Protein AF-A0A8B6HC87-F1 (afdb_monomer_lite)

Organism: Mytilus galloprovincialis (NCBI:txid29158)

Radius of gyration: 16.27 Å; chains: 1; bounding box: 41×42×32 Å

Foldseek 3Di:
DDDDDDPPDPPPDDDAQEDEDEPPDDPVVNVVVLVCVLVVVHLYYHYDPVNLVPDQRQAAAEDEAADDQPDPVRLVSRRVNHNNVVDHHYYYYDDDPPPPDPPDD

Secondary structure (DSSP, 8-state):
-------SS---PPP--EEEE-TTS-HHHHHHHHHHHHTTS--EEEE-GGGTTT---TT--EEEESS--SSHHHHHHHHTTTTTTSS--EEEEPPPTT-------

pLDDT: mean 82.3, std 18.92, range [28.78, 97.62]

Sequence (105 aa):
MLHLKELGGKKQYNYWDAESYHAGLSAAARKRVQNAFMSGRLRVVVATVAFGMGLDKSNVRGVIHYNMPKSFESYVQEIGRAGRDGKPSHCHVFLDSELNTFHIE

InterPro domains:
  IPR001650 Helicase, C-terminal domain-like [PF00271] (13-86)
  IPR001650 Helicase, C-terminal domain-like [PS51194] (1-105)
  IPR001650 Helicase, C-terminal domain-like [SM00490] (5-86)
  IPR027417 P-loop containing nucleoside triphosphate hydrolase [G3DSA:3.40.50.300] (2-104)
  IPR027417 P-loop containing nucleoside triphosphate hydrolase [SSF52540] (13-98)

Structure (mmCIF, N/CA/C/O backbone):
data_AF-A0A8B6HC87-F1
#
_entry.id   AF-A0A8B6HC87-F1
#
loop_
_atom_site.group_PDB
_atom_site.id
_atom_site.type_symbol
_atom_site.label_atom_id
_atom_site.label_alt_id
_atom_site.label_comp_id
_atom_site.label_asym_id
_atom_site.label_entity_id
_atom_site.label_seq_id
_atom_site.pdbx_PDB_ins_code
_atom_site.Cartn_x
_atom_site.Cartn_y
_atom_site.Cartn_z
_atom_site.occupancy
_atom_site.B_iso_or_equiv
_atom_site.auth_seq_id
_atom_site.auth_comp_id
_atom_site.auth_asym_id
_atom_site.auth_atom_id
_atom_site.pdbx_PDB_model_num
ATOM 1 N N . MET A 1 1 ? 4.496 -21.801 -10.281 1.00 33.72 1 MET A N 1
ATOM 2 C CA . MET A 1 1 ? 3.228 -22.523 -10.051 1.00 33.72 1 MET A CA 1
ATOM 3 C C . MET A 1 1 ? 3.408 -23.301 -8.756 1.00 33.72 1 MET A C 1
ATOM 5 O O . MET A 1 1 ? 4.070 -24.328 -8.767 1.00 33.72 1 MET A O 1
ATOM 9 N N . LEU A 1 2 ? 2.998 -22.730 -7.620 1.00 28.78 2 LEU A N 1
ATOM 10 C CA . LEU A 1 2 ? 3.161 -23.393 -6.322 1.00 28.78 2 LEU A CA 1
ATOM 11 C C . LEU A 1 2 ? 2.195 -24.581 -6.257 1.00 28.78 2 LEU A C 1
ATOM 13 O O . LEU A 1 2 ? 1.004 -24.429 -6.521 1.00 28.78 2 LEU A O 1
ATOM 17 N N . HIS A 1 3 ? 2.740 -25.758 -5.964 1.00 32.66 3 HIS A N 1
ATOM 18 C CA . HIS A 1 3 ? 2.011 -27.016 -5.855 1.00 32.66 3 HIS A CA 1
ATOM 19 C C . HIS A 1 3 ? 1.124 -26.970 -4.600 1.00 32.66 3 HIS A C 1
ATOM 21 O O . HIS A 1 3 ? 1.613 -27.094 -3.478 1.00 32.66 3 HIS A O 1
ATOM 27 N N . LEU A 1 4 ? -0.181 -26.763 -4.777 1.00 43.25 4 LEU A N 1
ATOM 28 C CA . LEU A 1 4 ? -1.163 -26.904 -3.705 1.00 43.25 4 LEU A CA 1
ATOM 29 C C . LEU A 1 4 ? -1.524 -28.387 -3.582 1.00 43.25 4 LEU A C 1
ATOM 31 O O . LEU A 1 4 ? -2.224 -28.927 -4.434 1.00 43.25 4 LEU A O 1
ATOM 35 N N . LYS A 1 5 ? -1.045 -29.051 -2.523 1.00 44.12 5 LYS A N 1
ATOM 36 C CA . LYS A 1 5 ? -1.618 -30.333 -2.092 1.00 44.12 5 LYS A CA 1
ATOM 37 C C . LYS A 1 5 ? -3.054 -30.080 -1.629 1.00 44.12 5 LYS A C 1
ATOM 39 O O . LYS A 1 5 ? -3.286 -29.265 -0.736 1.00 44.12 5 LYS A O 1
ATOM 44 N N . GLU A 1 6 ? -4.001 -30.763 -2.263 1.00 50.53 6 GLU A N 1
ATOM 45 C CA . GLU A 1 6 ? -5.428 -30.684 -1.964 1.00 50.53 6 GLU A CA 1
ATOM 46 C C . GLU A 1 6 ? -5.713 -31.172 -0.537 1.00 50.53 6 GLU A C 1
ATOM 48 O O . GLU A 1 6 ? -5.652 -32.360 -0.230 1.00 50.53 6 GLU A O 1
ATOM 53 N N . LEU A 1 7 ? -6.044 -30.234 0.352 1.00 54.53 7 LEU A N 1
ATOM 54 C CA . LEU A 1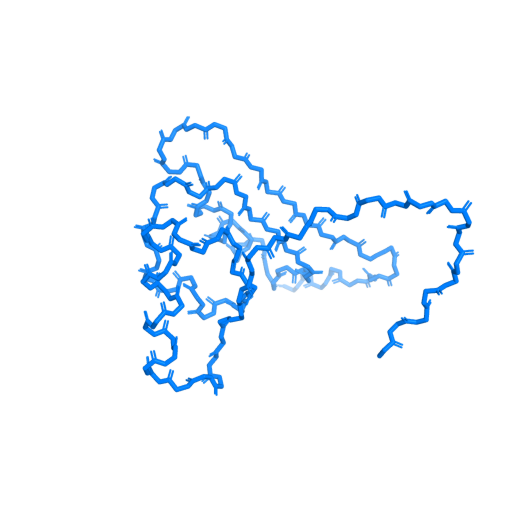 7 ? -6.734 -30.528 1.604 1.00 54.53 7 LEU A CA 1
ATOM 55 C C . LEU A 1 7 ? -8.236 -30.561 1.293 1.00 54.53 7 LEU A C 1
ATOM 57 O O . LEU A 1 7 ? -8.827 -29.531 0.965 1.00 54.53 7 LEU A O 1
ATOM 61 N N . GLY A 1 8 ? -8.826 -31.758 1.351 1.00 50.59 8 GLY A N 1
ATOM 62 C CA . GLY A 1 8 ? -10.198 -32.082 0.946 1.00 50.59 8 GLY A CA 1
ATOM 63 C C . GLY A 1 8 ? -11.302 -31.399 1.758 1.00 50.59 8 GLY A C 1
ATOM 64 O O . GLY A 1 8 ? -11.972 -32.023 2.573 1.00 50.59 8 GLY A O 1
ATOM 65 N N . GLY A 1 9 ? -11.547 -30.124 1.473 1.00 52.03 9 GLY A N 1
ATOM 66 C CA . GLY A 1 9 ? -12.753 -29.406 1.865 1.00 52.03 9 GLY A CA 1
ATOM 67 C C . GLY A 1 9 ? -13.062 -28.337 0.826 1.00 52.03 9 GLY A C 1
ATOM 68 O O . GLY A 1 9 ? -12.162 -27.613 0.405 1.00 52.03 9 GLY A O 1
ATOM 69 N N . LYS A 1 10 ? -14.324 -28.220 0.392 1.00 52.41 10 LYS A N 1
ATOM 70 C CA . LYS A 1 10 ? -14.772 -27.133 -0.496 1.00 52.41 10 LYS A CA 1
ATOM 71 C C . LYS A 1 10 ? -14.634 -25.792 0.240 1.00 52.41 10 LYS A C 1
ATOM 73 O O . LYS A 1 10 ? -15.594 -25.305 0.829 1.00 52.41 10 LYS A O 1
ATOM 78 N N . LYS A 1 11 ? -13.439 -25.196 0.238 1.00 61.84 11 LYS A N 1
ATOM 79 C CA . LYS A 1 11 ? -13.241 -23.809 0.664 1.00 61.84 11 LYS A CA 1
ATOM 80 C C . LYS A 1 11 ? -13.900 -22.921 -0.388 1.00 61.84 11 LYS A C 1
ATOM 82 O O . LYS A 1 11 ? -13.437 -22.857 -1.522 1.00 61.84 11 LYS A O 1
ATOM 87 N N . GLN A 1 12 ? -15.006 -22.270 -0.031 1.00 60.75 12 GLN A N 1
ATOM 88 C CA . GLN A 1 12 ? -15.515 -21.158 -0.828 1.00 60.75 12 GLN A CA 1
ATOM 89 C C . GLN A 1 12 ? -14.505 -20.018 -0.711 1.00 60.75 12 GLN A C 1
ATOM 91 O O . GLN A 1 12 ? -14.355 -19.413 0.350 1.00 60.75 12 GLN A O 1
ATOM 96 N N . TYR A 1 13 ? -13.761 -19.772 -1.782 1.00 60.03 13 TYR A N 1
ATOM 97 C CA . TYR A 1 13 ? -12.868 -18.628 -1.858 1.00 60.03 13 TYR A CA 1
ATOM 98 C C . TYR A 1 13 ? -13.683 -17.408 -2.274 1.00 60.03 13 TYR A C 1
ATOM 100 O O . TYR A 1 13 ? -14.297 -17.401 -3.339 1.00 60.03 13 TYR A O 1
ATOM 108 N N . ASN A 1 14 ? -13.669 -16.364 -1.448 1.00 64.38 14 ASN A N 1
ATOM 109 C CA . ASN A 1 14 ? -14.152 -15.057 -1.872 1.00 64.38 14 ASN A CA 1
ATOM 110 C C . ASN A 1 14 ? -13.158 -14.499 -2.893 1.00 64.38 14 ASN A C 1
ATOM 112 O O . ASN A 1 14 ? -11.989 -14.289 -2.560 1.00 64.38 14 ASN A O 1
ATOM 116 N N . TYR A 1 15 ? -13.608 -14.290 -4.130 1.00 74.75 15 TYR A N 1
ATOM 117 C CA . TYR A 1 15 ? -12.796 -13.620 -5.138 1.00 74.75 15 TYR A CA 1
ATOM 118 C C . TYR A 1 15 ? -12.744 -12.125 -4.818 1.00 74.75 15 TYR A C 1
ATOM 120 O O . TYR A 1 15 ? -13.776 -11.495 -4.581 1.00 74.75 15 TYR A O 1
ATOM 128 N N . TRP A 1 16 ? -11.537 -11.569 -4.775 1.00 82.88 16 TRP A N 1
ATOM 129 C CA . TRP A 1 16 ? -11.315 -10.144 -4.565 1.00 82.88 16 TRP A CA 1
ATOM 130 C C . TRP A 1 16 ? -10.845 -9.523 -5.871 1.00 82.88 16 TRP A C 1
ATOM 132 O O . TRP A 1 16 ? -9.884 -10.011 -6.464 1.00 82.88 16 TRP A O 1
ATOM 142 N N . ASP A 1 17 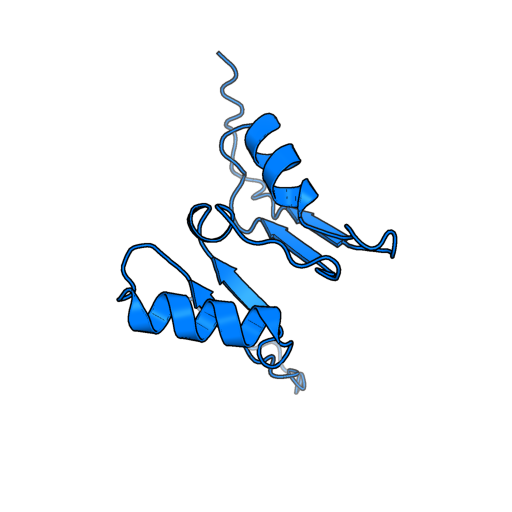? -11.474 -8.419 -6.277 1.00 87.75 17 ASP A N 1
ATOM 143 C CA . ASP A 1 17 ? -10.990 -7.622 -7.401 1.00 87.75 17 ASP A CA 1
ATOM 144 C C . ASP A 1 17 ? -9.623 -7.0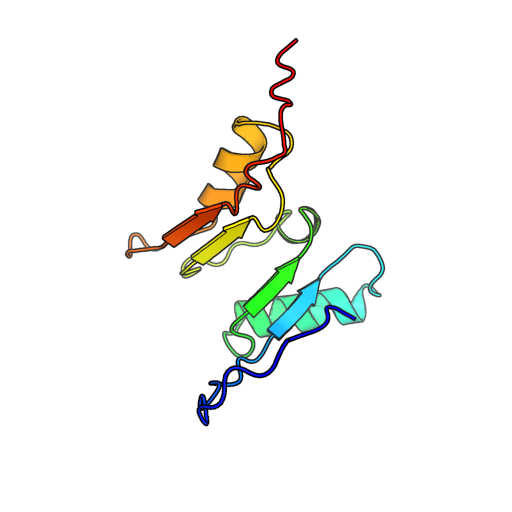25 -7.047 1.00 87.75 17 ASP A C 1
ATOM 146 O O . ASP A 1 17 ? -9.501 -6.176 -6.150 1.00 87.75 17 ASP A O 1
ATOM 150 N N . ALA A 1 18 ? -8.598 -7.511 -7.747 1.00 93.81 18 ALA A N 1
ATOM 151 C CA . ALA A 1 18 ? -7.202 -7.169 -7.534 1.00 93.81 18 ALA A CA 1
ATOM 152 C C . ALA A 1 18 ? -6.488 -6.922 -8.868 1.00 93.81 18 ALA A C 1
ATOM 154 O O . ALA A 1 18 ? -6.658 -7.681 -9.819 1.00 93.81 18 ALA A O 1
ATOM 155 N N . GLU A 1 19 ? -5.643 -5.893 -8.925 1.00 96.00 19 GLU A N 1
ATOM 156 C CA . GLU A 1 19 ? -4.787 -5.625 -10.086 1.00 96.00 19 GLU A CA 1
ATOM 157 C C . GLU A 1 19 ? -3.354 -5.293 -9.665 1.00 96.00 19 GLU A C 1
ATOM 159 O O . GLU A 1 19 ? -3.109 -4.833 -8.546 1.00 96.00 19 GLU A O 1
ATOM 164 N N . SER A 1 20 ? -2.395 -5.517 -10.567 1.00 95.19 20 SER A N 1
ATOM 165 C CA . SER A 1 20 ? -0.991 -5.197 -10.322 1.00 95.19 20 SER A CA 1
ATOM 166 C C . SER A 1 20 ? -0.658 -3.737 -10.652 1.00 95.19 20 SER A C 1
ATOM 168 O O . SER A 1 20 ? -1.248 -3.123 -11.542 1.00 95.19 20 SER A O 1
ATOM 170 N N . TYR A 1 21 ? 0.333 -3.174 -9.956 1.00 94.12 21 TYR A N 1
ATOM 171 C CA . TYR A 1 21 ? 0.923 -1.875 -10.278 1.00 94.12 21 TYR A CA 1
ATOM 172 C C . TYR A 1 21 ? 2.450 -1.908 -10.125 1.00 94.12 21 TYR A C 1
ATOM 174 O O . TYR A 1 21 ? 2.997 -2.047 -9.030 1.00 94.12 21 TYR A O 1
ATOM 182 N N . HIS A 1 22 ? 3.170 -1.739 -11.231 1.00 93.12 22 HIS A N 1
ATOM 183 C CA . HIS A 1 22 ? 4.634 -1.713 -11.250 1.00 93.12 22 HIS A CA 1
ATOM 184 C C . HIS A 1 22 ? 5.158 -0.908 -12.448 1.00 93.12 22 HIS A C 1
ATOM 186 O O . HIS A 1 22 ? 4.406 -0.549 -13.354 1.00 93.12 22 HIS A O 1
ATOM 192 N N . ALA A 1 23 ? 6.464 -0.626 -12.457 1.00 89.31 23 ALA A N 1
ATOM 193 C CA . ALA A 1 23 ? 7.113 0.204 -13.477 1.00 89.31 23 ALA A CA 1
ATOM 194 C C . ALA A 1 23 ? 7.053 -0.377 -14.904 1.00 89.31 23 ALA A C 1
ATOM 196 O O . ALA A 1 23 ? 7.172 0.369 -15.868 1.00 89.31 23 ALA A O 1
ATOM 197 N N . GLY A 1 24 ? 6.826 -1.688 -15.040 1.00 92.25 24 GLY A N 1
ATOM 198 C CA . GLY A 1 24 ? 6.674 -2.359 -16.337 1.00 92.25 24 GLY A CA 1
ATOM 199 C C . GLY A 1 24 ? 5.331 -2.107 -17.033 1.00 92.25 24 GLY A C 1
ATOM 200 O O . GLY A 1 24 ? 5.164 -2.490 -18.186 1.00 92.25 24 GLY A O 1
ATOM 201 N N . LEU A 1 25 ? 4.364 -1.475 -16.360 1.00 93.38 25 LEU A N 1
ATOM 202 C CA . LEU A 1 25 ? 3.085 -1.109 -16.964 1.00 93.38 25 LEU A CA 1
ATOM 203 C C . LEU A 1 25 ? 3.191 0.200 -17.753 1.00 93.38 25 LEU A C 1
ATOM 205 O O . LEU A 1 25 ? 3.835 1.165 -17.324 1.00 93.38 25 LEU A O 1
ATOM 209 N N . SER A 1 26 ? 2.453 0.278 -18.865 1.00 96.19 26 SER A N 1
ATOM 210 C CA . SER A 1 26 ? 2.297 1.529 -19.612 1.00 96.19 26 SER A CA 1
ATOM 211 C C . SER A 1 26 ? 1.727 2.637 -18.717 1.00 96.19 26 SER A C 1
ATOM 213 O O . SER A 1 26 ? 1.007 2.379 -17.747 1.00 96.19 26 SER A O 1
ATOM 215 N N . ALA A 1 27 ? 2.017 3.899 -19.043 1.00 94.00 27 ALA A N 1
ATOM 216 C CA . ALA A 1 27 ? 1.481 5.036 -18.290 1.00 94.00 27 ALA A CA 1
ATOM 217 C C . ALA A 1 27 ? -0.060 5.022 -18.235 1.00 94.00 27 ALA A C 1
ATOM 219 O O . ALA A 1 27 ? -0.647 5.301 -17.189 1.00 94.00 27 ALA A O 1
ATOM 220 N N . ALA A 1 28 ? -0.715 4.625 -19.332 1.00 96.56 28 ALA A N 1
ATOM 221 C CA . ALA A 1 28 ? -2.166 4.479 -19.397 1.00 96.56 28 ALA A CA 1
ATOM 222 C C . ALA A 1 28 ? -2.684 3.379 -18.454 1.00 96.56 28 ALA A C 1
ATOM 224 O O . ALA A 1 28 ? -3.652 3.603 -17.726 1.00 96.56 28 ALA A O 1
ATOM 225 N N . ALA A 1 29 ? -2.018 2.220 -18.412 1.00 95.88 29 ALA A N 1
ATOM 226 C CA . ALA A 1 29 ? -2.379 1.133 -17.504 1.00 95.88 29 ALA A CA 1
ATOM 227 C C . ALA A 1 29 ? -2.199 1.540 -16.033 1.00 95.88 29 ALA A C 1
ATOM 229 O O . ALA A 1 29 ? -3.123 1.362 -15.240 1.00 95.88 29 ALA A O 1
ATOM 230 N N . ARG A 1 30 ? -1.071 2.178 -15.684 1.00 93.75 30 ARG A N 1
ATOM 231 C CA . ARG A 1 30 ? -0.835 2.723 -14.335 1.00 93.75 30 ARG A CA 1
ATOM 232 C C . ARG A 1 30 ? -1.933 3.703 -13.923 1.00 93.75 30 ARG A C 1
ATOM 234 O O . ARG A 1 30 ? -2.528 3.546 -12.859 1.00 93.75 30 ARG A O 1
ATOM 241 N N . LYS A 1 31 ? -2.275 4.655 -14.798 1.00 93.94 31 LYS A N 1
ATOM 242 C CA . LYS A 1 31 ? -3.349 5.629 -14.550 1.00 93.94 31 LYS A CA 1
ATOM 243 C C . LYS A 1 31 ? -4.710 4.955 -14.357 1.00 93.94 31 LYS A C 1
ATOM 245 O O . LYS A 1 31 ? -5.459 5.347 -13.465 1.00 93.94 31 LYS A O 1
ATOM 250 N N . ARG A 1 32 ? -5.035 3.930 -15.153 1.00 96.38 32 ARG A N 1
ATOM 251 C CA . ARG A 1 32 ? -6.291 3.172 -15.028 1.00 96.38 32 ARG A CA 1
ATOM 252 C C . ARG A 1 32 ? -6.399 2.483 -13.666 1.00 96.38 32 ARG A C 1
ATOM 254 O O . ARG A 1 32 ? -7.409 2.670 -12.989 1.00 96.38 32 ARG A O 1
ATOM 261 N N . VAL A 1 33 ? -5.365 1.742 -13.262 1.00 95.44 33 VAL A N 1
ATOM 262 C CA . VAL A 1 33 ? -5.322 1.023 -11.974 1.00 95.44 33 VAL A CA 1
ATOM 263 C C . VAL A 1 33 ? -5.410 2.006 -10.808 1.00 95.44 33 VAL A C 1
ATOM 265 O O . VAL A 1 33 ? -6.252 1.842 -9.926 1.00 95.44 33 VAL A O 1
ATOM 268 N N . GLN A 1 34 ? -4.611 3.078 -10.839 1.00 94.25 34 GLN A N 1
ATOM 269 C CA . GLN A 1 34 ? -4.642 4.115 -9.809 1.00 94.25 34 GLN A CA 1
ATOM 270 C C . GLN A 1 34 ? -6.039 4.737 -9.690 1.00 94.25 34 GLN A C 1
ATOM 272 O O . GLN A 1 34 ? -6.593 4.782 -8.597 1.00 94.25 34 GLN A O 1
ATOM 277 N N . ASN A 1 35 ? -6.668 5.140 -10.797 1.00 95.25 35 ASN A N 1
ATOM 278 C CA . ASN A 1 35 ? -8.014 5.723 -10.771 1.00 95.25 35 ASN A CA 1
ATOM 279 C C . ASN A 1 35 ? -9.077 4.744 -10.245 1.00 95.25 35 ASN A C 1
ATOM 281 O O . ASN A 1 35 ? -9.982 5.141 -9.505 1.00 95.25 35 ASN A O 1
ATOM 285 N N . ALA A 1 36 ? -8.990 3.464 -10.617 1.00 96.06 36 ALA A N 1
ATOM 286 C CA . ALA A 1 36 ? -9.896 2.431 -10.120 1.00 96.06 36 ALA A CA 1
ATOM 287 C C . ALA A 1 36 ? -9.753 2.240 -8.601 1.00 96.06 36 ALA A C 1
ATOM 289 O O . ALA A 1 36 ? -10.761 2.172 -7.898 1.00 96.06 36 ALA A O 1
ATOM 290 N N . PHE A 1 37 ? -8.524 2.245 -8.084 1.00 95.06 37 PHE A N 1
ATOM 291 C CA . PHE A 1 37 ? -8.262 2.144 -6.649 1.00 95.06 37 PHE A CA 1
ATOM 292 C C . PHE A 1 37 ? -8.705 3.398 -5.882 1.00 95.06 37 PHE A C 1
ATOM 294 O O . PHE A 1 37 ? -9.382 3.310 -4.855 1.00 95.06 37 PHE A O 1
ATOM 301 N N . MET A 1 38 ? -8.398 4.585 -6.412 1.00 94.44 38 MET A N 1
ATOM 302 C CA . MET A 1 38 ? -8.791 5.863 -5.812 1.00 94.44 38 MET A CA 1
ATOM 303 C C . MET A 1 38 ? -10.313 5.982 -5.682 1.00 94.44 38 MET A C 1
ATOM 305 O O . MET A 1 38 ? -10.802 6.318 -4.602 1.00 94.44 38 MET A O 1
ATOM 309 N N . SER A 1 39 ? -11.053 5.611 -6.734 1.00 95.00 39 SER A N 1
ATOM 310 C CA . SER A 1 39 ? -12.526 5.604 -6.749 1.00 95.00 39 SER A CA 1
ATOM 311 C C . SER A 1 39 ? -13.170 4.482 -5.925 1.00 95.00 39 SER A C 1
ATOM 313 O O . SER A 1 39 ? -14.377 4.510 -5.712 1.00 95.00 39 SER A O 1
ATOM 315 N N . GLY A 1 40 ? -12.394 3.501 -5.450 1.00 93.62 40 GLY A N 1
ATOM 316 C CA . GLY A 1 40 ? -12.899 2.354 -4.689 1.00 93.62 40 GLY A CA 1
ATOM 317 C C . GLY A 1 40 ? -13.507 1.234 -5.538 1.00 93.62 40 GLY A C 1
ATOM 318 O O . GLY A 1 40 ? -13.962 0.245 -4.969 1.00 93.62 40 GLY A O 1
ATOM 319 N N . ARG A 1 41 ? -13.485 1.349 -6.876 1.00 94.19 41 ARG A N 1
ATOM 320 C CA . ARG A 1 41 ? -13.888 0.262 -7.787 1.00 94.19 41 ARG A CA 1
ATOM 321 C C . ARG A 1 41 ? -12.942 -0.932 -7.711 1.00 94.19 41 ARG A C 1
ATOM 323 O O . ARG A 1 41 ? -13.384 -2.062 -7.843 1.00 94.19 41 ARG A O 1
ATOM 330 N N . LEU A 1 42 ? -11.653 -0.672 -7.500 1.00 95.19 42 LEU A N 1
ATOM 331 C CA . LEU A 1 42 ? -10.652 -1.700 -7.249 1.00 95.19 42 LEU A CA 1
ATOM 332 C C . LEU A 1 42 ? -10.339 -1.739 -5.754 1.00 95.19 42 LEU A C 1
ATOM 334 O O . LEU A 1 42 ? -9.952 -0.721 -5.176 1.00 95.19 42 LEU A O 1
ATOM 338 N N . ARG A 1 43 ? -10.504 -2.908 -5.129 1.00 93.19 43 ARG A N 1
ATOM 339 C CA . ARG A 1 43 ? -10.330 -3.063 -3.676 1.00 93.19 43 ARG A CA 1
ATOM 340 C C . ARG A 1 43 ? -8.890 -3.363 -3.287 1.00 93.19 43 ARG A C 1
ATOM 342 O O . ARG A 1 43 ? -8.457 -2.931 -2.222 1.00 93.19 43 ARG A O 1
ATOM 349 N N . VAL A 1 44 ? -8.166 -4.089 -4.137 1.00 94.88 44 VAL A N 1
ATOM 350 C CA . VAL A 1 44 ? -6.799 -4.541 -3.867 1.00 94.88 44 VAL A CA 1
ATOM 351 C C . VAL A 1 44 ? -5.876 -4.112 -5.002 1.00 94.88 44 VAL A C 1
ATOM 353 O O . VAL A 1 44 ? -6.167 -4.322 -6.176 1.00 94.88 44 VAL A O 1
ATOM 356 N N . VAL A 1 45 ? -4.733 -3.531 -4.648 1.00 95.25 45 VAL A N 1
ATOM 357 C CA . VAL A 1 45 ? -3.635 -3.292 -5.586 1.00 95.25 45 VAL A CA 1
ATOM 358 C C . VAL A 1 45 ? -2.421 -4.058 -5.091 1.00 95.25 45 VAL A C 1
ATOM 360 O O . VAL A 1 45 ? -1.992 -3.873 -3.954 1.00 95.25 45 VAL A O 1
ATOM 363 N N . VAL A 1 46 ? -1.862 -4.905 -5.952 1.00 95.06 46 VAL A N 1
ATOM 364 C CA . VAL A 1 46 ? -0.597 -5.602 -5.702 1.00 95.06 46 VAL A CA 1
ATOM 365 C C . VAL A 1 46 ? 0.511 -4.786 -6.346 1.00 95.06 46 VAL A C 1
ATOM 367 O O . VAL A 1 46 ? 0.599 -4.697 -7.570 1.00 95.06 46 VAL A O 1
ATOM 370 N N . ALA A 1 47 ? 1.345 -4.149 -5.534 1.00 92.12 47 ALA A N 1
ATOM 371 C CA . ALA A 1 47 ? 2.292 -3.168 -6.031 1.00 92.12 47 ALA A CA 1
ATOM 372 C C . ALA A 1 47 ? 3.710 -3.353 -5.508 1.00 92.12 47 ALA A C 1
ATOM 374 O O . ALA A 1 47 ? 3.944 -3.906 -4.440 1.00 92.12 47 ALA A O 1
ATOM 375 N N . THR A 1 48 ? 4.646 -2.795 -6.269 1.00 87.88 48 THR A N 1
ATOM 376 C CA . THR A 1 48 ? 5.983 -2.448 -5.769 1.00 87.88 48 THR A CA 1
ATOM 377 C C . THR A 1 48 ? 5.950 -1.060 -5.117 1.00 87.88 48 THR A C 1
ATOM 379 O O . THR A 1 48 ? 4.982 -0.313 -5.289 1.00 87.88 48 THR A O 1
ATOM 382 N N . VAL A 1 49 ? 7.041 -0.664 -4.450 1.00 79.81 49 VAL A N 1
ATOM 383 C CA . VAL A 1 49 ? 7.218 0.668 -3.824 1.00 79.81 49 VAL A CA 1
ATOM 384 C C . VAL A 1 49 ? 6.840 1.829 -4.765 1.00 79.81 49 VAL A C 1
ATOM 386 O O . VAL A 1 49 ? 6.350 2.869 -4.327 1.00 79.81 49 VAL A O 1
ATOM 389 N N . ALA A 1 50 ? 6.959 1.630 -6.083 1.00 73.56 50 ALA A N 1
ATOM 390 C CA . ALA A 1 50 ? 6.592 2.598 -7.115 1.00 73.56 50 ALA A CA 1
ATOM 391 C C . ALA A 1 50 ? 5.131 3.091 -7.061 1.00 73.56 50 ALA A C 1
ATOM 393 O O . ALA A 1 50 ? 4.852 4.186 -7.544 1.00 73.56 50 ALA A O 1
ATOM 394 N N . PHE A 1 51 ? 4.192 2.321 -6.499 1.00 77.94 51 PHE A N 1
ATOM 395 C CA . PHE A 1 51 ? 2.801 2.772 -6.340 1.00 77.94 51 PHE A CA 1
ATOM 396 C C . PHE A 1 51 ? 2.645 3.832 -5.252 1.00 77.94 51 PHE A C 1
ATOM 398 O O . PHE A 1 51 ? 1.717 4.637 -5.281 1.00 77.94 51 PHE A O 1
ATOM 405 N N . GLY A 1 52 ? 3.561 3.848 -4.287 1.00 67.50 52 GLY A N 1
ATOM 406 C CA . GLY A 1 52 ? 3.466 4.731 -3.147 1.00 67.50 52 GLY A CA 1
ATOM 407 C C . GLY A 1 52 ? 3.750 6.205 -3.464 1.00 67.50 52 GLY A C 1
ATOM 408 O O . GLY A 1 52 ? 3.253 7.109 -2.784 1.00 67.50 52 GLY A O 1
ATOM 409 N N . MET A 1 53 ? 4.541 6.496 -4.488 1.00 69.62 53 MET A N 1
ATOM 410 C CA . MET A 1 53 ? 4.890 7.877 -4.816 1.00 69.62 53 MET A CA 1
ATOM 411 C C . MET A 1 53 ? 3.666 8.598 -5.407 1.00 69.62 53 MET A C 1
ATOM 413 O O . MET A 1 53 ? 3.337 8.416 -6.574 1.00 69.62 53 MET A O 1
ATOM 417 N N . GLY A 1 54 ? 2.963 9.385 -4.585 1.00 70.69 54 GLY A N 1
ATOM 418 C CA . GLY A 1 54 ? 1.791 10.173 -4.996 1.00 70.69 54 GLY A CA 1
ATOM 419 C C . GLY A 1 54 ? 0.419 9.535 -4.741 1.00 70.69 54 GLY A C 1
ATOM 420 O O . GLY A 1 54 ? -0.595 10.113 -5.129 1.00 70.69 54 GLY A O 1
ATOM 421 N N . LEU A 1 55 ? 0.347 8.373 -4.082 1.00 82.56 55 LEU A N 1
ATOM 422 C CA . LEU A 1 55 ? -0.929 7.821 -3.620 1.00 82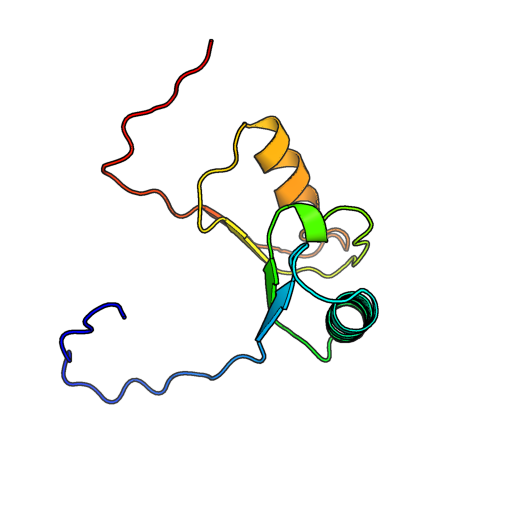.56 55 LEU A CA 1
ATOM 423 C C . LEU A 1 55 ? -1.403 8.555 -2.357 1.00 82.56 55 LEU A C 1
ATOM 425 O O . LEU A 1 55 ? -0.849 8.337 -1.278 1.00 82.56 55 LEU A O 1
ATOM 429 N N . ASP A 1 56 ? -2.458 9.360 -2.488 1.00 87.25 56 ASP A N 1
ATOM 430 C CA . ASP A 1 56 ? -3.123 10.033 -1.369 1.00 87.25 56 ASP A CA 1
ATOM 431 C C . ASP A 1 56 ? -4.595 9.619 -1.256 1.00 87.25 56 ASP A C 1
ATOM 433 O O . ASP A 1 56 ? -5.514 10.313 -1.685 1.00 87.25 56 ASP A O 1
ATOM 437 N N . LYS A 1 57 ? -4.818 8.418 -0.718 1.00 93.50 57 LYS A N 1
ATOM 438 C CA . LYS A 1 57 ? -6.150 7.888 -0.415 1.00 93.50 57 LYS A CA 1
ATOM 439 C C . LYS A 1 57 ? -6.303 7.800 1.095 1.00 93.50 57 LYS A C 1
ATOM 441 O O . LYS A 1 57 ? -5.633 6.993 1.730 1.00 93.50 57 LYS A O 1
ATOM 446 N N . SER A 1 58 ? -7.209 8.590 1.667 1.00 94.31 58 SER A N 1
ATOM 447 C CA . SER A 1 58 ? -7.369 8.664 3.125 1.00 94.31 58 SER A CA 1
ATOM 448 C C . SER A 1 58 ? -7.848 7.348 3.755 1.00 94.31 58 SER A C 1
ATOM 450 O O . SER A 1 58 ? -7.507 7.024 4.889 1.00 94.31 58 SER A O 1
ATOM 452 N N . ASN A 1 59 ? -8.616 6.558 3.002 1.00 95.31 59 ASN A N 1
ATOM 453 C CA . ASN A 1 59 ? -9.340 5.399 3.510 1.00 95.31 59 ASN A CA 1
ATOM 454 C C . ASN A 1 59 ? -8.721 4.036 3.143 1.00 95.31 59 ASN A C 1
ATOM 456 O O . ASN A 1 59 ? -9.445 3.056 2.956 1.00 95.31 59 ASN A O 1
ATOM 460 N N . VAL A 1 60 ? -7.392 3.945 3.030 1.00 95.56 60 VAL A N 1
ATOM 461 C CA . VAL A 1 60 ? -6.706 2.650 2.875 1.00 95.56 60 VAL A CA 1
ATOM 462 C C . VAL A 1 60 ? -6.851 1.841 4.171 1.00 95.56 60 VAL A C 1
ATOM 464 O O . VAL A 1 60 ? -6.514 2.314 5.259 1.00 95.56 60 VAL A O 1
ATOM 467 N N . ARG A 1 61 ? -7.391 0.619 4.063 1.00 96.25 61 ARG A N 1
ATOM 468 C CA . ARG A 1 61 ? -7.705 -0.248 5.217 1.00 96.25 61 ARG A CA 1
ATOM 469 C C . ARG A 1 61 ? -6.626 -1.254 5.567 1.00 96.25 61 ARG A C 1
ATOM 471 O O . ARG A 1 61 ? -6.598 -1.713 6.706 1.00 96.25 61 ARG A O 1
ATOM 478 N N . GLY A 1 62 ? -5.740 -1.563 4.631 1.00 95.00 62 GLY A N 1
ATOM 479 C CA . GLY A 1 62 ? -4.649 -2.476 4.900 1.00 95.00 62 GLY A CA 1
ATOM 480 C C . GLY A 1 62 ? -3.434 -2.226 4.029 1.00 95.00 62 GLY A C 1
ATOM 481 O O . GLY A 1 62 ? -3.573 -1.843 2.868 1.00 95.00 62 GLY A O 1
ATOM 482 N N . VAL A 1 63 ? -2.262 -2.474 4.604 1.00 95.31 63 VAL A N 1
ATOM 483 C CA . VAL A 1 63 ? -0.989 -2.593 3.892 1.00 95.31 63 VAL A CA 1
ATOM 484 C C . VAL A 1 63 ? -0.410 -3.960 4.240 1.00 95.31 63 VAL A C 1
ATOM 486 O O . VAL A 1 63 ? -0.316 -4.328 5.410 1.00 95.31 63 VAL A O 1
ATOM 489 N N . ILE A 1 64 ? -0.061 -4.739 3.219 1.00 95.19 64 ILE A N 1
ATOM 490 C CA . ILE A 1 64 ? 0.495 -6.082 3.383 1.00 95.19 64 ILE A CA 1
ATOM 491 C C . ILE A 1 64 ? 1.852 -6.105 2.693 1.00 95.19 64 ILE A C 1
ATOM 493 O O . ILE A 1 64 ? 1.932 -5.973 1.472 1.00 95.19 64 ILE A O 1
ATOM 497 N N . HIS A 1 65 ? 2.907 -6.298 3.475 1.00 94.25 65 HIS A N 1
ATOM 498 C CA . HIS A 1 65 ? 4.251 -6.527 2.969 1.00 94.25 65 HIS A CA 1
ATOM 499 C C . HIS A 1 65 ? 4.437 -8.027 2.770 1.00 94.25 65 HIS A C 1
ATOM 501 O O . HIS A 1 65 ? 4.544 -8.787 3.732 1.00 94.25 65 HIS A O 1
ATOM 507 N N . TYR A 1 66 ? 4.424 -8.454 1.508 1.00 91.38 66 TYR A N 1
ATOM 508 C CA . TYR A 1 66 ? 4.731 -9.840 1.151 1.00 91.38 66 TYR A CA 1
ATOM 509 C C . TYR A 1 66 ? 6.231 -10.141 1.282 1.00 91.38 66 TYR A C 1
ATOM 511 O O . TYR A 1 66 ? 6.613 -11.241 1.661 1.00 91.38 66 TYR A O 1
ATOM 519 N N . ASN A 1 67 ? 7.075 -9.148 1.003 1.00 88.06 67 ASN A N 1
ATOM 520 C CA . ASN A 1 67 ? 8.513 -9.196 1.234 1.00 88.06 67 ASN A CA 1
ATOM 521 C C . ASN A 1 67 ? 8.882 -8.213 2.344 1.00 88.06 67 ASN A C 1
ATOM 523 O O . ASN A 1 67 ? 8.237 -7.172 2.478 1.00 88.06 67 ASN A O 1
ATOM 527 N N . MET A 1 68 ? 9.947 -8.520 3.086 1.00 88.75 68 MET A N 1
ATOM 528 C CA . MET A 1 68 ? 10.499 -7.608 4.084 1.00 88.75 68 MET A CA 1
ATOM 529 C C . MET A 1 68 ? 10.895 -6.273 3.424 1.00 88.75 68 MET A C 1
ATOM 531 O O . MET A 1 68 ? 11.607 -6.288 2.410 1.00 88.75 68 MET A O 1
ATOM 535 N N . PRO A 1 69 ? 10.452 -5.122 3.962 1.00 90.31 69 PRO A N 1
ATOM 536 C CA . PRO A 1 69 ? 10.931 -3.817 3.522 1.00 90.31 69 PRO A CA 1
ATOM 537 C C . PRO A 1 69 ? 12.449 -3.705 3.664 1.00 90.31 69 PRO A C 1
ATOM 539 O O . PRO A 1 69 ? 13.049 -4.295 4.560 1.00 90.31 69 PRO A O 1
ATOM 542 N N . LYS A 1 70 ? 13.077 -2.912 2.792 1.00 88.44 70 LYS A N 1
ATOM 543 C CA . LYS A 1 70 ? 14.545 -2.778 2.749 1.00 88.44 70 LYS A CA 1
ATOM 544 C C . LYS A 1 70 ? 15.145 -2.150 4.006 1.00 88.44 70 LYS A C 1
ATOM 546 O O . LYS A 1 70 ? 16.328 -2.326 4.263 1.00 88.44 70 LYS A O 1
ATOM 551 N N . SER A 1 71 ? 14.350 -1.379 4.737 1.00 90.50 71 SER A N 1
ATOM 552 C CA . SER A 1 71 ? 14.749 -0.746 5.985 1.00 90.50 71 SER A CA 1
ATOM 553 C C . SER A 1 71 ? 13.526 -0.496 6.862 1.00 90.50 71 SER A C 1
ATOM 555 O O . SER A 1 71 ? 12.381 -0.547 6.393 1.00 90.50 71 SER A O 1
ATOM 557 N N . PHE A 1 72 ? 13.767 -0.183 8.132 1.00 91.00 72 PHE A N 1
ATOM 558 C CA . PHE A 1 72 ? 12.709 0.208 9.056 1.00 91.00 72 PHE A CA 1
ATOM 559 C C . PHE A 1 72 ? 12.015 1.508 8.617 1.00 91.00 72 PHE A C 1
ATOM 561 O O . PHE A 1 72 ? 10.794 1.615 8.680 1.00 91.00 72 PHE A O 1
ATOM 568 N N . GLU A 1 73 ? 12.763 2.476 8.092 1.00 93.25 73 GLU A N 1
ATOM 569 C CA . GLU A 1 73 ? 12.220 3.733 7.567 1.00 93.25 73 GLU A CA 1
ATOM 570 C C . GLU A 1 73 ? 11.299 3.475 6.375 1.00 93.25 73 GLU A C 1
ATOM 572 O O . GLU A 1 73 ? 10.218 4.059 6.296 1.00 93.25 73 GLU A O 1
ATOM 577 N N . SER A 1 74 ? 11.703 2.571 5.474 1.00 91.12 74 SER A N 1
ATOM 578 C CA . SER A 1 74 ? 10.878 2.155 4.335 1.00 91.12 74 SER A CA 1
ATOM 579 C C . SER A 1 74 ? 9.559 1.560 4.829 1.00 91.12 74 SER A C 1
ATOM 581 O O . SER A 1 74 ? 8.494 1.990 4.392 1.00 91.12 74 SER A O 1
ATOM 583 N N . TYR A 1 75 ? 9.625 0.664 5.820 1.00 92.56 75 TYR A N 1
ATOM 584 C CA . TYR A 1 75 ? 8.441 0.093 6.459 1.00 92.56 75 TYR A CA 1
ATOM 585 C C . TYR A 1 75 ? 7.518 1.175 7.034 1.00 92.56 75 TYR A C 1
ATOM 587 O O . TYR A 1 75 ? 6.331 1.193 6.711 1.00 92.56 75 TYR A O 1
ATOM 595 N N . VAL A 1 76 ? 8.051 2.108 7.834 1.00 93.75 76 VAL A N 1
ATOM 596 C CA . VAL A 1 76 ? 7.274 3.196 8.458 1.00 93.75 76 VAL A CA 1
ATOM 597 C C . VAL A 1 76 ? 6.587 4.072 7.403 1.00 93.75 76 VAL A C 1
ATOM 599 O O . VAL A 1 76 ? 5.402 4.391 7.533 1.00 93.75 76 VAL A O 1
ATOM 602 N N . GLN A 1 77 ? 7.294 4.434 6.332 1.00 92.00 77 GLN A N 1
ATOM 603 C CA . GLN A 1 77 ? 6.727 5.229 5.238 1.00 92.00 77 GLN A CA 1
ATOM 604 C C . GLN A 1 77 ? 5.624 4.479 4.480 1.00 92.00 77 GLN A C 1
ATOM 606 O O . GLN A 1 77 ? 4.621 5.076 4.077 1.00 92.00 77 GLN A O 1
ATOM 611 N N . GLU A 1 78 ? 5.801 3.177 4.268 1.00 92.56 78 GLU A N 1
ATOM 612 C CA . GLU A 1 78 ? 4.857 2.326 3.548 1.00 92.56 78 GLU A CA 1
ATOM 613 C C . GLU A 1 78 ? 3.574 2.089 4.356 1.00 92.56 78 GLU A C 1
ATOM 615 O O . GLU A 1 78 ? 2.478 2.287 3.819 1.00 92.56 78 GLU A O 1
ATOM 620 N N . ILE A 1 79 ? 3.675 1.767 5.654 1.00 93.62 79 ILE A N 1
ATOM 621 C CA . ILE A 1 79 ? 2.497 1.609 6.526 1.00 93.62 79 ILE A CA 1
ATOM 622 C C . ILE A 1 79 ? 1.766 2.928 6.784 1.00 93.62 79 ILE A C 1
ATOM 624 O O . ILE A 1 79 ? 0.545 2.919 6.938 1.00 93.62 79 ILE A O 1
ATOM 628 N N . GLY A 1 80 ? 2.462 4.073 6.741 1.00 92.50 80 GLY A N 1
ATOM 629 C CA . GLY A 1 80 ? 1.885 5.417 6.922 1.00 92.50 80 GLY A CA 1
ATOM 630 C C . GLY A 1 80 ? 0.851 5.835 5.859 1.00 92.50 80 GLY A C 1
ATOM 631 O O . GLY A 1 80 ? 0.340 6.960 5.853 1.00 92.50 80 GLY A O 1
ATOM 632 N N . ARG A 1 81 ? 0.540 4.941 4.919 1.00 91.44 81 ARG A N 1
ATOM 633 C CA . ARG A 1 81 ? -0.524 5.078 3.917 1.00 91.44 81 ARG A CA 1
ATOM 634 C C . ARG A 1 81 ? -1.876 4.613 4.435 1.00 91.44 81 ARG A C 1
ATOM 636 O O . ARG A 1 81 ? -2.903 5.063 3.932 1.00 91.44 81 ARG A O 1
ATOM 643 N N . ALA A 1 82 ? -1.879 3.690 5.389 1.00 95.31 82 ALA A N 1
ATOM 644 C CA . ALA A 1 82 ? -3.089 3.129 5.956 1.00 95.31 82 ALA A CA 1
ATOM 645 C C . ALA A 1 82 ? -3.734 4.112 6.945 1.00 95.31 82 ALA A C 1
ATOM 647 O O . ALA A 1 82 ? -3.043 4.859 7.630 1.00 95.31 82 ALA A O 1
ATOM 648 N N . GLY A 1 83 ? -5.067 4.115 7.024 1.00 95.56 83 GLY A N 1
ATOM 649 C CA . GLY A 1 83 ? -5.777 4.760 8.138 1.00 95.56 83 GLY A CA 1
ATOM 650 C C . GLY A 1 83 ? 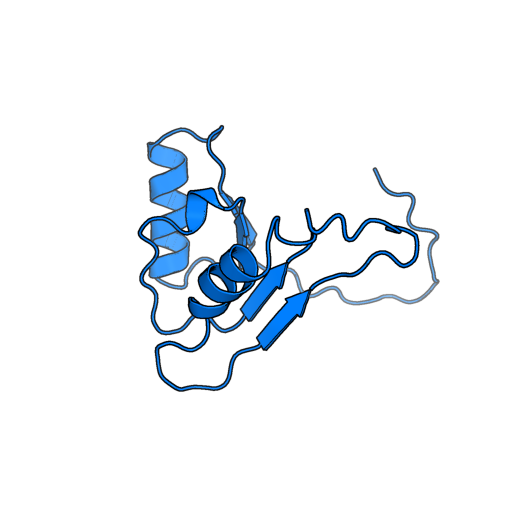-5.630 6.282 8.252 1.00 95.56 83 GLY A C 1
ATOM 651 O O . GLY A 1 83 ? -5.839 6.821 9.334 1.00 95.56 83 GLY A O 1
ATOM 652 N N . ARG A 1 84 ? -5.301 6.998 7.168 1.00 95.25 84 ARG A N 1
ATOM 653 C CA . ARG A 1 84 ? -5.168 8.472 7.173 1.00 95.25 84 ARG A CA 1
ATOM 654 C C . ARG A 1 84 ? -6.465 9.215 7.522 1.00 95.25 84 ARG A C 1
ATOM 656 O O . ARG A 1 84 ? -6.422 10.376 7.904 1.00 95.25 84 ARG A O 1
ATOM 663 N N . ASP A 1 85 ? -7.611 8.553 7.401 1.00 96.50 85 ASP A N 1
ATOM 664 C CA . ASP A 1 85 ? -8.920 9.028 7.863 1.00 96.50 85 ASP A CA 1
ATOM 665 C C . ASP A 1 85 ? -9.165 8.816 9.373 1.00 96.50 85 ASP A C 1
ATOM 667 O O . ASP A 1 85 ? -10.280 9.034 9.845 1.00 96.50 85 ASP A O 1
ATOM 671 N N . GLY A 1 86 ? -8.160 8.358 10.128 1.00 96.44 86 GLY A N 1
ATOM 672 C CA . GLY A 1 86 ? -8.238 8.112 11.570 1.00 96.44 86 GLY A CA 1
ATOM 673 C C . GLY A 1 86 ? -8.997 6.840 11.959 1.00 96.44 86 GLY A C 1
ATOM 674 O O . GLY A 1 86 ? -9.147 6.555 13.145 1.00 96.44 86 GLY A O 1
ATOM 675 N N . LYS A 1 87 ? -9.490 6.061 10.987 1.00 97.62 87 LYS A N 1
ATOM 676 C CA . LYS A 1 87 ? -10.192 4.798 11.251 1.00 97.62 87 LYS A CA 1
ATOM 677 C C . LYS A 1 87 ? -9.207 3.633 11.383 1.00 97.62 87 LYS A C 1
ATOM 679 O O . LYS A 1 87 ? -8.123 3.685 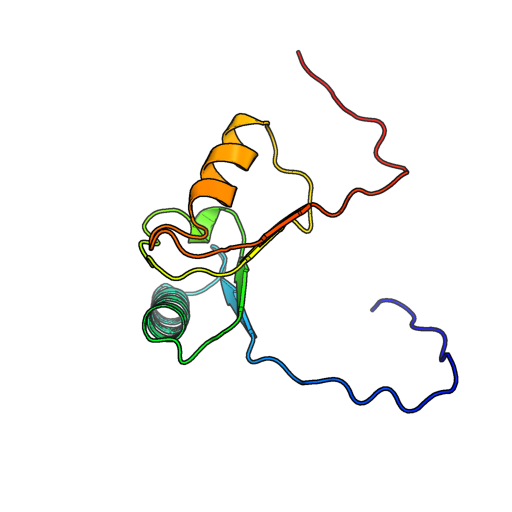10.795 1.00 97.62 87 LYS A O 1
ATOM 684 N N . PRO A 1 88 ? -9.597 2.544 12.076 1.00 97.38 88 PRO A N 1
ATOM 685 C CA . PRO A 1 88 ? -8.766 1.352 12.180 1.00 97.38 88 PRO A CA 1
ATOM 686 C C . PRO A 1 88 ? -8.273 0.853 10.817 1.00 97.38 88 PRO A C 1
ATOM 688 O O . PRO A 1 88 ? -9.012 0.820 9.825 1.00 97.38 88 PRO A O 1
ATOM 691 N N . SER A 1 89 ? -7.002 0.468 10.778 1.00 97.62 89 SER A N 1
ATOM 692 C CA . SER A 1 89 ? -6.357 -0.130 9.616 1.00 97.62 89 SER A CA 1
ATOM 693 C C . SER A 1 89 ? -5.324 -1.159 10.061 1.00 97.62 89 SER A C 1
ATOM 695 O O . SER A 1 89 ? -4.859 -1.123 11.201 1.00 97.62 89 SER A O 1
ATOM 697 N N . HIS A 1 90 ? -4.999 -2.096 9.175 1.00 97.31 90 HIS A N 1
ATOM 698 C CA . HIS A 1 90 ? -4.134 -3.227 9.496 1.00 97.31 90 HIS A CA 1
ATOM 699 C C . HIS A 1 90 ? -2.863 -3.207 8.656 1.00 97.31 90 HIS A C 1
ATOM 701 O O . HIS A 1 90 ? -2.915 -3.071 7.436 1.00 97.31 90 HIS A O 1
ATOM 707 N N . CYS A 1 91 ? -1.719 -3.381 9.305 1.00 96.44 91 CYS A N 1
ATOM 708 C CA . CYS A 1 91 ? -0.438 -3.500 8.626 1.00 96.44 91 CYS A CA 1
ATOM 709 C C . CYS A 1 91 ? 0.172 -4.852 8.974 1.00 96.44 91 CYS A C 1
ATOM 711 O O . CYS A 1 91 ? 0.388 -5.149 10.147 1.00 96.44 91 CYS A O 1
ATOM 713 N N . HIS A 1 92 ? 0.406 -5.677 7.957 1.00 95.25 92 HIS A N 1
ATOM 714 C CA . HIS A 1 92 ? 0.966 -7.015 8.118 1.00 95.25 92 HIS A CA 1
ATOM 715 C C . HIS A 1 92 ? 2.269 -7.136 7.339 1.00 95.25 92 HIS A C 1
ATOM 717 O O . HIS A 1 92 ? 2.405 -6.582 6.247 1.00 95.25 92 HIS A O 1
ATOM 723 N N . VAL A 1 93 ? 3.211 -7.886 7.900 1.00 93.44 93 VAL A N 1
ATOM 724 C CA . VAL A 1 93 ? 4.449 -8.291 7.237 1.00 93.44 93 VAL A CA 1
ATOM 725 C C . VAL A 1 93 ? 4.503 -9.806 7.299 1.00 93.44 93 VAL A C 1
ATOM 727 O O . VAL A 1 93 ? 4.362 -10.384 8.377 1.00 93.44 93 VAL A O 1
ATOM 730 N N . PHE A 1 94 ? 4.668 -10.448 6.147 1.00 90.69 94 PHE A N 1
ATOM 731 C CA . PHE A 1 94 ? 4.992 -11.865 6.110 1.00 90.69 94 PHE A CA 1
ATOM 732 C C . PHE A 1 94 ? 6.482 -12.029 6.391 1.00 90.69 94 PHE A C 1
ATOM 734 O O . PHE A 1 94 ? 7.322 -11.443 5.710 1.00 90.69 94 PHE A O 1
ATOM 741 N N . LEU A 1 95 ? 6.787 -12.811 7.423 1.00 84.62 95 LEU A N 1
ATOM 742 C CA . LEU A 1 95 ? 8.144 -13.191 7.780 1.00 84.62 95 LEU A CA 1
ATOM 743 C C . LEU A 1 95 ? 8.360 -14.630 7.326 1.00 84.62 95 LEU A C 1
ATOM 745 O O . LEU A 1 95 ? 7.549 -15.503 7.635 1.00 84.62 95 LEU A O 1
ATOM 749 N N . ASP A 1 96 ? 9.442 -14.857 6.596 1.00 77.56 96 ASP A N 1
ATOM 750 C CA . ASP A 1 96 ? 9.941 -16.204 6.358 1.00 77.56 96 ASP A CA 1
ATOM 751 C C . ASP A 1 96 ? 10.857 -16.580 7.526 1.00 77.56 96 ASP A C 1
ATOM 753 O O . ASP A 1 96 ? 11.789 -15.840 7.850 1.00 77.56 96 ASP A O 1
ATOM 757 N N . SER A 1 97 ? 10.576 -17.709 8.175 1.00 68.75 97 SER A N 1
ATOM 758 C CA . SER A 1 97 ? 11.356 -18.214 9.307 1.00 68.75 97 SER A CA 1
ATOM 759 C C . SER A 1 97 ? 12.797 -18.583 8.941 1.00 68.75 97 SER A C 1
ATOM 761 O O . SER A 1 97 ? 13.609 -18.754 9.846 1.00 68.75 97 SER A O 1
ATOM 763 N N . GLU A 1 98 ? 13.128 -18.698 7.650 1.00 66.19 98 GLU A N 1
ATOM 764 C CA . GLU A 1 98 ? 14.477 -19.041 7.180 1.00 66.19 98 GLU A CA 1
ATOM 765 C C . GLU A 1 98 ? 15.322 -17.824 6.744 1.00 66.19 98 GLU A C 1
ATOM 767 O O . GLU A 1 98 ? 16.510 -17.971 6.448 1.00 66.19 98 GLU A O 1
ATOM 772 N N . LEU A 1 99 ? 14.773 -16.599 6.742 1.00 57.09 99 LEU A N 1
ATOM 773 C CA . LEU A 1 99 ? 15.526 -15.390 6.376 1.00 57.09 99 LEU A CA 1
ATOM 774 C C . LEU A 1 99 ? 16.356 -14.855 7.551 1.00 57.09 99 LEU A C 1
ATOM 776 O O . LEU A 1 99 ? 15.980 -13.926 8.264 1.00 57.09 99 LEU A O 1
ATOM 780 N N . ASN A 1 100 ? 17.542 -15.436 7.707 1.00 49.06 100 ASN A N 1
ATOM 781 C CA . ASN A 1 100 ? 18.545 -15.068 8.700 1.00 49.06 100 ASN A CA 1
ATOM 782 C C . ASN A 1 100 ? 19.416 -13.878 8.245 1.00 49.06 100 ASN A C 1
ATOM 784 O O . ASN A 1 100 ? 20.639 -13.993 8.149 1.00 49.06 100 ASN A O 1
ATOM 788 N N . THR A 1 101 ? 18.822 -12.731 7.897 1.00 48.97 101 THR A N 1
ATOM 789 C CA . THR A 1 101 ? 19.625 -11.563 7.487 1.00 48.97 101 THR A CA 1
ATOM 790 C C . THR A 1 101 ? 18.993 -10.228 7.875 1.00 48.97 101 THR A C 1
ATOM 792 O O . THR A 1 101 ? 18.458 -9.496 7.047 1.00 48.97 101 THR A O 1
ATOM 795 N N . PHE A 1 102 ? 19.131 -9.874 9.153 1.00 44.97 102 PHE A N 1
ATOM 796 C CA . PHE A 1 102 ? 19.301 -8.476 9.543 1.00 44.97 102 PHE A CA 1
ATOM 797 C C . PHE A 1 102 ? 20.782 -8.123 9.355 1.00 44.97 102 PHE A C 1
ATOM 799 O O . PHE A 1 102 ? 21.583 -8.311 10.266 1.00 44.97 102 PHE A O 1
ATOM 806 N N . HIS A 1 103 ? 21.163 -7.637 8.173 1.00 43.53 103 HIS A N 1
ATOM 807 C CA . HIS A 1 103 ? 22.382 -6.838 8.062 1.00 43.53 103 HIS A CA 1
ATOM 808 C C . HIS A 1 103 ? 21.991 -5.387 8.322 1.00 43.53 103 HIS A C 1
ATOM 810 O O . HIS A 1 103 ? 21.468 -4.702 7.446 1.00 43.53 103 HIS A O 1
ATOM 816 N N . ILE A 1 104 ? 22.178 -4.968 9.571 1.00 37.12 104 ILE A N 1
ATOM 817 C CA . ILE A 1 104 ? 22.362 -3.563 9.912 1.00 37.12 104 ILE A CA 1
ATOM 818 C C . ILE A 1 104 ? 23.879 -3.360 9.853 1.00 37.12 104 ILE A C 1
ATOM 820 O O . ILE A 1 104 ? 24.589 -3.903 10.700 1.00 37.12 104 ILE A O 1
ATOM 824 N N . GLU A 1 105 ? 24.355 -2.669 8.820 1.00 38.66 105 GLU A N 1
ATOM 825 C CA . GLU A 1 105 ? 25.613 -1.912 8.885 1.00 38.66 105 GLU A CA 1
ATOM 826 C C . GLU A 1 105 ? 25.278 -0.456 9.215 1.00 38.66 105 GLU A C 1
ATOM 828 O O . GLU A 1 105 ? 24.294 0.061 8.631 1.00 38.66 105 GLU A O 1
#